Protein AF-A0A920YI10-F1 (afdb_monomer_lite)

Sequence (89 aa):
MHVPQAEQLGQAITSLRPRQIGAIPLVYPILADLGVRQITNDLVPTEADIDMGRIVLLLTLNRLLAPQPLYHVQDWLAETVLPQVLDIA

Radius of gyration: 17.83 Å; chains: 1; bounding box: 30×25×59 Å

Secondary structure (DSSP, 8-state):
-PPPHHHHHHHHHHH----B-TTHHHHHHHHHHTTHHHHHHHHS---SSS-HHHHHHHHHHHHHHS-S-SSSHHHHHHHBSHHHHTT--

Foldseek 3Di:
DDDDPVNVVVVVVVPDQAADAFCCVPVVVVCVVVVQLVVQCVVDPDPDPDGPSVVVSLVVCCCVRPVDPPPPSVVVVVRHCVCVVVVPD

Structure (mmCIF, N/CA/C/O backbone):
data_AF-A0A920YI10-F1
#
_entry.id   AF-A0A920YI10-F1
#
loop_
_atom_site.group_PDB
_atom_site.id
_atom_site.type_symbol
_atom_site.label_atom_id
_atom_site.label_alt_id
_atom_site.label_comp_id
_atom_site.label_asym_id
_atom_site.label_entity_id
_atom_site.label_seq_id
_atom_site.pdbx_PDB_ins_code
_atom_site.Cartn_x
_atom_site.Cartn_y
_atom_site.Cartn_z
_atom_site.occupancy
_atom_site.B_iso_or_equiv
_atom_site.auth_seq_id
_atom_site.auth_comp_id
_atom_site.auth_asym_id
_atom_site.auth_atom_id
_atom_site.pdbx_PDB_model_num
ATOM 1 N N . MET A 1 1 ? 10.298 3.724 -46.259 1.00 56.53 1 MET A N 1
ATOM 2 C CA . MET A 1 1 ? 11.480 3.102 -45.628 1.00 56.53 1 MET A CA 1
ATOM 3 C C . MET A 1 1 ? 10.951 2.162 -44.549 1.00 56.53 1 MET A C 1
ATOM 5 O O . MET A 1 1 ? 10.249 2.641 -43.670 1.00 56.53 1 MET A O 1
ATOM 9 N N . HIS A 1 2 ? 11.109 0.842 -44.692 1.00 73.31 2 HIS A N 1
ATOM 10 C CA . HIS A 1 2 ? 10.656 -0.116 -43.672 1.00 73.31 2 HIS A CA 1
ATOM 11 C C . HIS A 1 2 ? 11.621 -0.039 -42.488 1.00 73.31 2 HIS A C 1
ATOM 13 O O . HIS A 1 2 ? 12.810 -0.291 -42.667 1.00 73.31 2 HIS A O 1
ATOM 19 N N . VAL A 1 3 ? 11.119 0.347 -41.315 1.00 76.44 3 VAL A N 1
ATOM 20 C CA . VAL A 1 3 ? 11.910 0.311 -40.082 1.00 76.44 3 VAL A CA 1
ATOM 21 C C . VAL A 1 3 ? 12.179 -1.166 -39.761 1.00 76.44 3 VAL A C 1
ATOM 23 O O . VAL A 1 3 ? 11.222 -1.944 -39.712 1.00 76.44 3 VAL A O 1
ATOM 26 N N . PRO A 1 4 ? 13.443 -1.586 -39.594 1.00 86.88 4 PRO A N 1
ATOM 27 C CA . PRO A 1 4 ? 13.791 -2.951 -39.225 1.00 86.88 4 PRO A CA 1
ATOM 28 C C . PRO A 1 4 ? 13.063 -3.388 -37.951 1.00 86.88 4 PRO A C 1
ATOM 30 O O . PRO A 1 4 ? 12.947 -2.625 -36.993 1.00 86.88 4 PRO A O 1
ATOM 33 N N . GLN A 1 5 ? 12.631 -4.648 -37.900 1.00 84.69 5 GLN A N 1
ATOM 34 C CA . GLN A 1 5 ? 11.928 -5.219 -36.740 1.00 84.69 5 GLN A CA 1
ATOM 35 C C . GLN A 1 5 ? 12.741 -5.089 -35.440 1.00 84.69 5 GLN A C 1
ATOM 37 O O . GLN A 1 5 ? 12.173 -4.854 -34.378 1.00 84.69 5 GLN A O 1
ATOM 42 N N . ALA A 1 6 ? 14.072 -5.177 -35.525 1.00 85.56 6 ALA A N 1
ATOM 43 C CA . ALA A 1 6 ? 14.968 -4.971 -34.388 1.00 85.56 6 ALA A CA 1
ATOM 44 C C . ALA A 1 6 ? 14.921 -3.531 -33.844 1.00 85.56 6 ALA A C 1
ATOM 46 O O . ALA A 1 6 ? 14.973 -3.325 -32.635 1.00 85.56 6 ALA A O 1
ATOM 47 N N . GLU A 1 7 ? 14.779 -2.538 -34.723 1.00 87.44 7 GLU A N 1
ATOM 48 C CA . GLU A 1 7 ? 14.719 -1.124 -34.349 1.00 87.44 7 GLU A CA 1
ATOM 49 C C . GLU A 1 7 ? 13.346 -0.772 -33.755 1.00 87.44 7 GLU A C 1
ATOM 51 O O . GLU A 1 7 ? 13.271 -0.093 -32.733 1.00 87.44 7 GLU A O 1
ATOM 56 N N . GLN A 1 8 ? 12.263 -1.343 -34.299 1.00 87.19 8 GLN A N 1
ATOM 57 C CA . GLN A 1 8 ? 10.921 -1.254 -33.706 1.00 87.19 8 GLN A CA 1
ATOM 58 C C . GLN A 1 8 ? 10.859 -1.902 -32.315 1.00 87.19 8 GLN A C 1
ATOM 60 O O . GLN A 1 8 ? 10.309 -1.316 -31.383 1.00 87.19 8 GLN A O 1
ATOM 65 N N . LEU A 1 9 ? 11.452 -3.089 -32.151 1.00 86.94 9 LEU A N 1
ATOM 66 C CA . LEU A 1 9 ? 11.519 -3.773 -30.860 1.00 86.94 9 LEU A CA 1
ATOM 67 C C . LEU A 1 9 ? 12.357 -2.981 -29.845 1.00 86.94 9 LEU A C 1
ATOM 69 O O . LEU A 1 9 ? 11.947 -2.836 -28.696 1.00 86.94 9 LEU A O 1
ATOM 73 N N . GLY A 1 10 ? 13.497 -2.427 -30.264 1.00 87.25 10 GLY A N 1
ATOM 74 C CA . GLY A 1 10 ? 14.340 -1.587 -29.411 1.00 87.25 10 GLY A CA 1
ATOM 75 C C . GLY A 1 10 ? 13.613 -0.333 -28.918 1.00 87.25 10 GLY A C 1
ATOM 76 O O . GLY A 1 10 ? 13.660 -0.019 -27.727 1.00 87.25 10 GLY A O 1
ATOM 77 N N . GLN A 1 11 ? 12.872 0.344 -29.800 1.00 87.06 11 GLN A N 1
ATOM 78 C CA . GLN A 1 11 ? 12.034 1.487 -29.425 1.00 87.06 11 GLN A CA 1
ATOM 79 C C . GLN A 1 11 ? 10.917 1.082 -28.455 1.00 87.06 11 GLN A C 1
ATOM 81 O O . GLN A 1 11 ? 10.716 1.755 -27.444 1.00 87.06 11 GLN A O 1
ATOM 86 N N . ALA A 1 12 ? 10.246 -0.046 -28.711 1.00 84.81 12 ALA A N 1
ATOM 87 C CA . ALA A 1 12 ? 9.208 -0.566 -27.827 1.00 84.81 12 ALA A CA 1
ATOM 88 C C . ALA A 1 12 ? 9.757 -0.861 -26.422 1.00 84.81 12 ALA A C 1
ATOM 90 O O . ALA A 1 12 ? 9.174 -0.409 -25.440 1.00 84.81 12 ALA A O 1
ATOM 91 N N . ILE A 1 13 ? 10.912 -1.526 -26.311 1.00 86.12 13 ILE A N 1
ATOM 92 C CA . ILE A 1 13 ? 11.553 -1.824 -25.020 1.00 86.12 13 ILE A CA 1
ATOM 93 C C . ILE A 1 13 ? 11.961 -0.540 -24.291 1.00 86.12 13 ILE A C 1
ATOM 95 O O . ILE A 1 13 ? 11.716 -0.411 -23.096 1.00 86.12 13 ILE A O 1
ATOM 99 N N . THR A 1 14 ? 12.539 0.430 -25.003 1.00 85.69 14 THR A N 1
ATOM 100 C CA . THR A 1 14 ? 12.995 1.698 -24.403 1.00 85.69 14 THR A CA 1
ATOM 101 C C . THR A 1 14 ? 11.824 2.552 -23.902 1.00 85.69 14 THR A C 1
ATOM 103 O O . THR A 1 14 ? 11.978 3.335 -22.969 1.00 85.69 14 THR A O 1
ATOM 106 N N . SER A 1 15 ? 10.638 2.388 -24.496 1.00 84.94 15 SER A N 1
ATOM 107 C CA . SER A 1 15 ? 9.414 3.065 -24.058 1.00 84.94 15 SER A CA 1
ATOM 108 C C . SER A 1 15 ? 8.773 2.448 -22.808 1.00 84.94 15 SER A C 1
ATOM 110 O O . SER A 1 15 ? 7.903 3.073 -22.196 1.00 84.94 15 SER A O 1
ATOM 112 N N . LEU A 1 16 ? 9.193 1.242 -22.403 1.00 84.31 16 LEU A N 1
ATOM 113 C CA . LEU A 1 16 ? 8.670 0.597 -21.203 1.00 84.31 16 LEU A CA 1
ATOM 114 C C . LEU A 1 16 ? 9.093 1.380 -19.958 1.00 84.31 16 LEU A C 1
ATOM 116 O O . LEU A 1 16 ? 10.247 1.769 -19.794 1.00 84.31 16 LEU A O 1
ATOM 120 N N . ARG A 1 17 ? 8.144 1.553 -19.039 1.00 83.75 17 ARG A N 1
ATOM 121 C CA . ARG A 1 17 ? 8.376 2.055 -17.681 1.00 83.75 17 ARG A CA 1
ATOM 122 C C . ARG A 1 17 ? 8.115 0.908 -16.703 1.00 83.75 17 ARG A C 1
ATOM 124 O O . ARG A 1 17 ? 6.971 0.742 -16.276 1.00 83.75 17 ARG A O 1
ATOM 131 N N . PRO A 1 18 ? 9.121 0.067 -16.397 1.00 86.00 18 PRO A N 1
ATOM 132 C CA . PRO A 1 18 ? 8.952 -1.015 -15.438 1.00 86.00 18 PRO A CA 1
ATOM 133 C C . PRO A 1 18 ? 8.516 -0.454 -14.086 1.00 86.00 18 PRO A C 1
ATOM 135 O O . PRO A 1 18 ? 9.069 0.543 -13.626 1.00 86.00 18 PRO A O 1
ATOM 138 N N . ARG A 1 19 ? 7.538 -1.104 -13.450 1.00 90.69 19 ARG A N 1
ATOM 139 C CA . ARG A 1 19 ? 7.126 -0.780 -12.082 1.00 90.69 19 ARG A CA 1
ATOM 140 C C . ARG A 1 19 ? 7.597 -1.850 -11.114 1.00 90.69 19 ARG A C 1
ATOM 142 O O . ARG A 1 19 ? 7.611 -3.039 -11.432 1.00 90.69 19 ARG A O 1
ATOM 149 N N . GLN A 1 20 ? 7.954 -1.424 -9.915 1.00 90.62 20 GLN A N 1
ATOM 150 C CA . GLN A 1 20 ? 8.367 -2.298 -8.835 1.00 90.62 20 GLN A CA 1
ATOM 151 C C . GLN A 1 20 ? 7.148 -3.021 -8.256 1.00 90.62 20 GLN A C 1
ATOM 153 O O . GLN A 1 20 ? 6.214 -2.403 -7.742 1.00 90.62 20 GLN A O 1
ATOM 158 N N . ILE A 1 21 ? 7.174 -4.350 -8.326 1.00 90.50 21 ILE A N 1
ATOM 159 C CA . ILE A 1 21 ? 6.204 -5.209 -7.636 1.00 90.50 21 ILE A CA 1
ATOM 160 C C . ILE A 1 21 ? 6.636 -5.405 -6.176 1.00 90.50 21 ILE A C 1
ATOM 162 O O . ILE A 1 21 ? 5.816 -5.311 -5.265 1.00 90.50 21 ILE A O 1
ATOM 166 N N . GLY A 1 22 ? 7.933 -5.635 -5.939 1.00 87.81 22 GLY A N 1
ATOM 167 C CA . GLY A 1 22 ? 8.487 -5.821 -4.596 1.00 87.81 22 GLY A CA 1
ATOM 168 C C . GLY A 1 22 ? 7.722 -6.870 -3.779 1.00 87.81 22 GLY A C 1
ATOM 169 O O . GLY A 1 22 ? 7.260 -7.876 -4.314 1.00 87.81 22 GLY A O 1
ATOM 170 N N . ALA A 1 23 ? 7.555 -6.612 -2.480 1.00 92.44 23 ALA A N 1
ATOM 171 C CA . ALA A 1 23 ? 6.739 -7.438 -1.587 1.00 92.44 23 ALA A CA 1
ATOM 172 C C . ALA A 1 23 ? 5.272 -6.967 -1.486 1.00 92.44 23 ALA A C 1
ATOM 174 O O . ALA A 1 23 ? 4.542 -7.430 -0.611 1.00 92.44 23 ALA A O 1
ATOM 175 N N . ILE A 1 24 ? 4.812 -6.070 -2.371 1.00 92.44 24 ILE A N 1
ATOM 176 C CA . ILE A 1 24 ? 3.432 -5.552 -2.361 1.00 92.44 24 ILE A CA 1
ATOM 177 C C . ILE A 1 24 ? 2.395 -6.683 -2.410 1.00 92.44 24 ILE A C 1
ATOM 179 O O . ILE A 1 24 ? 1.507 -6.669 -1.559 1.00 92.44 24 ILE A O 1
ATOM 183 N N . PRO A 1 25 ? 2.500 -7.693 -3.304 1.00 91.56 25 PRO A N 1
ATOM 184 C CA . PRO A 1 25 ? 1.504 -8.766 -3.375 1.00 91.56 25 PRO A CA 1
ATOM 185 C C . PRO A 1 25 ? 1.430 -9.631 -2.114 1.00 91.56 25 PRO A C 1
ATOM 187 O O . PRO A 1 25 ? 0.439 -10.319 -1.916 1.00 91.56 25 PRO A O 1
ATOM 190 N N . LEU A 1 26 ? 2.471 -9.613 -1.277 1.00 93.25 26 LEU A N 1
ATOM 191 C CA . LEU A 1 26 ? 2.494 -10.325 -0.003 1.00 93.25 26 LEU A CA 1
ATOM 192 C C . LEU A 1 26 ? 1.935 -9.456 1.129 1.00 93.25 26 LEU A C 1
ATOM 194 O O . LEU A 1 26 ? 1.127 -9.919 1.924 1.00 93.25 26 LEU A O 1
ATOM 198 N N . VAL A 1 27 ? 2.370 -8.198 1.211 1.00 94.62 27 VAL A N 1
ATOM 199 C CA . VAL A 1 27 ? 2.055 -7.313 2.341 1.00 94.62 27 VAL A CA 1
ATOM 200 C C . VAL A 1 27 ? 0.660 -6.704 2.219 1.00 94.62 27 VAL A C 1
ATOM 202 O O . VAL A 1 27 ? -0.046 -6.605 3.219 1.00 94.62 27 VAL A O 1
ATOM 205 N N . TYR A 1 28 ? 0.233 -6.307 1.017 1.00 93.94 28 TYR A N 1
ATOM 206 C CA . TYR A 1 28 ? -1.066 -5.657 0.827 1.00 93.94 28 TYR A CA 1
ATOM 207 C C . TYR A 1 28 ? -2.253 -6.533 1.269 1.00 93.94 28 TYR A C 1
ATOM 209 O O . TYR A 1 28 ? -3.065 -6.021 2.041 1.00 93.94 28 TYR A O 1
ATOM 217 N N . PRO A 1 29 ? -2.351 -7.829 0.894 1.00 94.62 29 PRO A N 1
ATOM 218 C CA . PRO A 1 29 ? -3.436 -8.689 1.371 1.00 94.62 29 PRO A CA 1
ATOM 219 C C . PRO A 1 29 ? -3.469 -8.815 2.893 1.00 94.62 29 PRO A C 1
ATOM 221 O O . PRO A 1 29 ? -4.538 -8.744 3.479 1.00 94.62 29 PRO A O 1
ATOM 224 N N . ILE A 1 30 ? -2.306 -8.893 3.549 1.00 97.12 30 ILE A N 1
ATOM 225 C CA . ILE A 1 30 ? -2.230 -8.948 5.016 1.00 97.12 30 ILE A CA 1
ATOM 226 C C . ILE A 1 30 ? -2.827 -7.675 5.632 1.00 97.12 30 ILE A C 1
ATOM 228 O O . ILE A 1 30 ? -3.623 -7.755 6.561 1.00 97.12 30 ILE A O 1
ATOM 232 N N . LEU A 1 31 ? -2.477 -6.491 5.118 1.00 96.62 31 LEU A N 1
ATOM 233 C CA . LEU A 1 31 ? -3.031 -5.225 5.619 1.00 96.62 31 LEU A CA 1
ATOM 234 C C . LEU A 1 31 ? -4.530 -5.076 5.307 1.00 96.62 31 LEU A C 1
ATOM 236 O O . LEU A 1 31 ? -5.257 -4.458 6.088 1.00 96.62 31 LEU A O 1
ATOM 240 N N . ALA A 1 32 ? -4.986 -5.629 4.181 1.00 94.81 32 ALA A N 1
ATOM 241 C CA . ALA A 1 32 ? -6.397 -5.672 3.818 1.00 94.81 32 ALA A CA 1
ATOM 242 C C . ALA A 1 32 ? -7.190 -6.587 4.766 1.00 94.81 32 ALA A C 1
ATOM 244 O O . ALA A 1 32 ? -8.208 -6.151 5.300 1.00 94.81 32 ALA A O 1
ATOM 245 N N . ASP A 1 33 ? -6.683 -7.790 5.051 1.00 97.62 33 ASP A N 1
ATOM 246 C CA . ASP A 1 33 ? -7.283 -8.759 5.977 1.00 97.62 33 ASP A CA 1
ATOM 247 C C . ASP A 1 33 ? -7.288 -8.248 7.424 1.00 97.62 33 ASP A C 1
ATOM 249 O O . ASP A 1 33 ? -8.247 -8.458 8.164 1.00 97.62 33 ASP A O 1
ATOM 253 N N . LEU A 1 34 ? -6.247 -7.509 7.824 1.00 98.00 34 LEU A N 1
ATOM 254 C CA . LEU A 1 34 ? -6.205 -6.796 9.105 1.00 98.00 34 LEU A CA 1
ATOM 255 C C . LEU A 1 34 ? -7.191 -5.617 9.172 1.00 98.00 34 LEU A C 1
ATOM 257 O O . LEU A 1 34 ? -7.336 -5.005 10.228 1.00 98.00 34 LEU A O 1
ATOM 261 N N . GLY A 1 35 ? -7.849 -5.265 8.066 1.00 97.38 35 GLY A N 1
ATOM 262 C CA . GLY A 1 35 ? -8.865 -4.219 8.028 1.00 97.38 35 GLY A CA 1
ATOM 263 C C . GLY A 1 35 ? -8.314 -2.806 8.212 1.00 97.38 35 GLY A C 1
ATOM 264 O O . GLY A 1 35 ? -9.069 -1.918 8.600 1.00 97.38 35 GLY A O 1
ATOM 265 N N . VAL A 1 36 ? -7.026 -2.561 7.924 1.00 97.06 36 VAL A N 1
ATOM 266 C CA . VAL A 1 36 ? -6.344 -1.282 8.221 1.00 97.06 36 VAL A CA 1
ATOM 267 C C . VAL A 1 36 ? -7.112 -0.077 7.676 1.00 97.06 36 VAL A C 1
ATOM 269 O O . VAL A 1 36 ? -7.308 0.907 8.391 1.00 97.06 36 VAL A O 1
ATOM 272 N N . ARG A 1 37 ? -7.591 -0.157 6.429 1.00 95.19 37 ARG A N 1
ATOM 273 C CA . ARG A 1 37 ? -8.374 0.918 5.806 1.00 95.19 37 ARG A CA 1
ATOM 274 C C . ARG A 1 37 ? -9.699 1.149 6.532 1.00 95.19 37 ARG A C 1
ATOM 276 O O . ARG A 1 37 ? -10.003 2.289 6.865 1.00 95.19 37 ARG A O 1
ATOM 283 N N . GLN A 1 38 ? -10.460 0.084 6.788 1.00 97.06 38 GLN A N 1
ATOM 284 C CA . GLN A 1 38 ? -11.779 0.185 7.414 1.00 97.06 38 GLN A CA 1
ATOM 285 C C . GLN A 1 38 ? -11.674 0.731 8.839 1.00 97.06 38 GLN A C 1
ATOM 287 O O . GLN A 1 38 ? -12.304 1.733 9.150 1.00 97.06 38 GLN A O 1
ATOM 292 N N . ILE A 1 39 ? -10.799 0.143 9.659 1.00 98.06 39 ILE A N 1
ATOM 293 C CA . ILE A 1 39 ? -10.575 0.569 11.046 1.00 98.06 39 ILE A CA 1
ATOM 294 C C . ILE A 1 39 ? -10.162 2.044 11.096 1.00 98.06 39 ILE A C 1
ATOM 296 O O . ILE A 1 39 ? -10.654 2.800 11.928 1.00 98.06 39 ILE A O 1
ATOM 300 N N . THR A 1 40 ? -9.282 2.479 10.191 1.00 97.50 40 THR A N 1
ATOM 301 C CA . THR A 1 40 ? -8.876 3.890 10.126 1.00 97.50 40 THR A CA 1
ATOM 302 C C . THR A 1 40 ? -10.049 4.799 9.764 1.00 97.50 40 THR A C 1
ATOM 304 O O . THR A 1 40 ? -10.201 5.850 10.378 1.00 97.50 40 THR A O 1
ATOM 307 N N . ASN A 1 41 ? -10.881 4.406 8.796 1.00 96.50 41 ASN A N 1
ATOM 308 C CA . ASN A 1 41 ? -12.042 5.195 8.380 1.00 96.50 41 ASN A CA 1
ATOM 309 C C . ASN A 1 41 ? -13.100 5.300 9.481 1.00 96.50 41 ASN A C 1
ATOM 311 O O . ASN A 1 41 ? -13.713 6.354 9.627 1.00 96.50 41 ASN A O 1
ATOM 315 N N . ASP A 1 42 ? -13.270 4.246 10.279 1.00 97.44 42 ASP A N 1
ATOM 316 C CA . ASP A 1 42 ? -14.182 4.249 11.424 1.00 97.44 42 ASP A CA 1
ATOM 317 C C . ASP A 1 42 ? -13.677 5.172 12.548 1.00 97.44 42 ASP A C 1
ATOM 319 O O . ASP A 1 42 ? -14.469 5.833 13.219 1.00 97.44 42 ASP A O 1
ATOM 323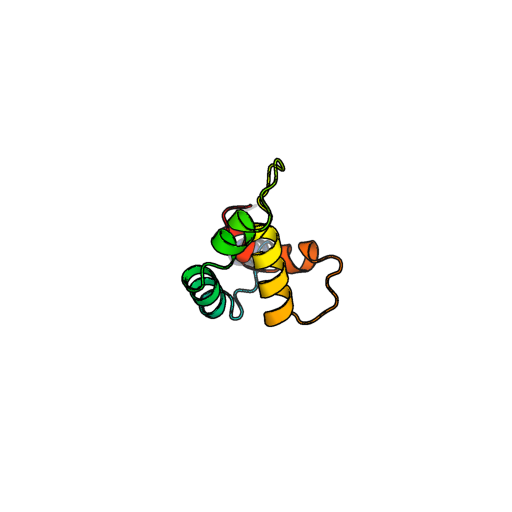 N N . LEU A 1 43 ? -12.355 5.242 12.749 1.00 97.31 43 LEU A N 1
ATOM 324 C CA . LEU A 1 43 ? -11.725 6.092 13.766 1.00 97.31 43 LEU A CA 1
ATOM 325 C C . LEU A 1 43 ? -11.628 7.564 13.348 1.00 97.31 43 LEU A C 1
ATOM 327 O O . LEU A 1 43 ? -11.737 8.452 14.193 1.00 97.31 43 LEU A O 1
ATOM 331 N N . VAL A 1 44 ? -11.370 7.821 12.066 1.00 94.88 44 VAL A N 1
ATOM 332 C CA . VAL A 1 44 ? -11.146 9.160 11.510 1.00 94.88 44 VAL A CA 1
ATOM 333 C C . VAL A 1 44 ? -11.981 9.322 10.236 1.00 94.88 44 VAL A C 1
ATOM 335 O O . VAL A 1 44 ? -11.444 9.250 9.125 1.00 94.88 44 VAL A O 1
ATOM 338 N N . PRO A 1 45 ? -13.301 9.539 10.375 1.00 90.94 45 PRO A N 1
ATOM 339 C CA . PRO A 1 45 ? -14.146 9.865 9.237 1.00 90.94 45 PRO A CA 1
ATOM 340 C C . PRO A 1 45 ? -13.717 11.208 8.635 1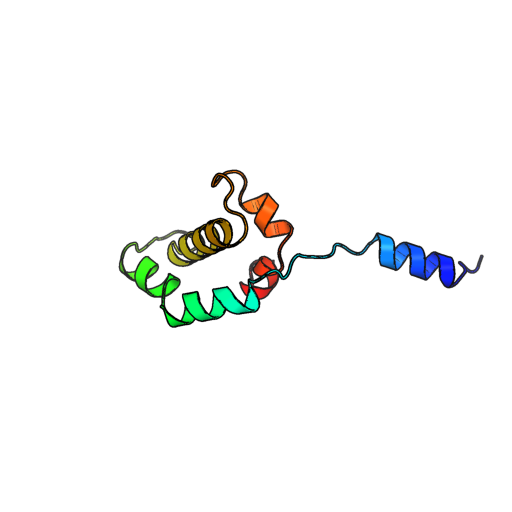.00 90.94 45 PRO A C 1
ATOM 342 O O . PRO A 1 45 ? -13.341 12.141 9.346 1.00 90.94 45 PRO A O 1
ATOM 345 N N . THR A 1 46 ? -13.767 11.305 7.310 1.00 92.50 46 THR A N 1
ATOM 346 C CA . THR A 1 46 ? -13.367 12.497 6.554 1.00 92.50 46 THR A CA 1
ATOM 347 C C . THR A 1 46 ? -14.367 12.771 5.436 1.00 92.50 46 THR A C 1
ATOM 349 O O . THR A 1 46 ? -14.929 11.838 4.869 1.00 92.50 46 THR A O 1
ATOM 352 N N . GLU A 1 47 ? -14.573 14.049 5.117 1.00 92.31 47 GLU A N 1
ATOM 353 C CA . GLU A 1 47 ? -15.366 14.505 3.963 1.00 92.31 47 GLU A CA 1
ATOM 354 C C . GLU A 1 47 ? -14.507 14.697 2.698 1.00 92.31 47 GLU A C 1
ATOM 356 O O . GLU A 1 47 ? -14.995 15.173 1.678 1.00 92.31 47 GLU A O 1
ATOM 361 N N . ALA A 1 48 ? -13.214 14.365 2.757 1.00 91.69 48 ALA A N 1
ATOM 362 C CA . ALA A 1 48 ? -12.325 14.440 1.603 1.00 91.69 48 ALA A CA 1
ATOM 363 C C . ALA A 1 48 ? -12.665 13.376 0.545 1.00 91.69 48 ALA A C 1
ATOM 365 O O . ALA A 1 48 ? -13.099 12.274 0.877 1.00 91.69 48 ALA A O 1
ATOM 366 N N . ASP A 1 49 ? -12.343 13.666 -0.720 1.00 89.75 49 ASP A N 1
ATOM 367 C CA . ASP A 1 49 ? -12.522 12.734 -1.847 1.00 89.75 49 ASP A CA 1
ATOM 368 C C . ASP A 1 49 ? -11.755 11.410 -1.668 1.00 89.75 49 ASP A C 1
ATOM 370 O O . ASP A 1 49 ? -12.099 10.383 -2.255 1.00 89.75 49 ASP A O 1
ATOM 374 N N . ILE A 1 50 ? -10.693 11.433 -0.856 1.00 88.00 50 ILE A N 1
ATOM 375 C CA . ILE A 1 50 ? -9.879 10.270 -0.510 1.00 88.00 50 ILE A CA 1
ATOM 376 C C . ILE A 1 50 ? -10.020 9.999 0.988 1.00 88.00 50 ILE A C 1
ATOM 378 O O . ILE A 1 50 ? -9.726 10.859 1.820 1.00 88.00 50 ILE A O 1
ATOM 382 N N . ASP A 1 51 ? -10.415 8.773 1.330 1.00 91.56 51 ASP A N 1
ATOM 383 C CA . ASP A 1 51 ? -10.557 8.344 2.717 1.00 91.56 51 ASP A CA 1
ATOM 384 C C . ASP A 1 51 ? -9.205 8.217 3.437 1.00 91.56 51 ASP A C 1
ATOM 386 O O . ASP A 1 51 ? -8.187 7.824 2.854 1.00 91.56 51 ASP A O 1
ATOM 390 N N . MET A 1 52 ? -9.200 8.520 4.739 1.00 95.12 52 MET A N 1
ATOM 391 C CA . MET A 1 52 ? -7.988 8.508 5.564 1.00 95.12 52 MET A CA 1
ATOM 392 C C . MET A 1 52 ? -7.339 7.119 5.616 1.00 95.12 52 MET A C 1
ATOM 394 O O . MET A 1 52 ? -6.115 6.996 5.600 1.00 95.12 52 MET A O 1
ATOM 398 N N . GLY A 1 53 ? -8.142 6.055 5.609 1.00 95.50 53 GLY A N 1
ATOM 399 C CA . GLY A 1 53 ? -7.672 4.677 5.591 1.00 95.50 53 GLY A CA 1
ATOM 400 C C . GLY A 1 53 ? -6.829 4.343 4.368 1.00 95.50 53 GLY A C 1
ATOM 401 O O . GLY A 1 53 ? -5.844 3.614 4.491 1.00 95.50 53 GLY A O 1
ATOM 402 N N . ARG A 1 54 ? -7.145 4.912 3.200 1.00 92.56 54 ARG A N 1
ATOM 403 C CA . ARG A 1 54 ? -6.327 4.759 1.990 1.00 92.56 54 ARG A CA 1
ATOM 404 C C . ARG A 1 54 ? -4.964 5.436 2.134 1.00 92.56 54 ARG A C 1
ATOM 406 O O . ARG A 1 54 ? -3.958 4.855 1.731 1.00 92.56 54 ARG A O 1
ATOM 413 N N . ILE A 1 55 ? -4.916 6.616 2.756 1.00 93.19 55 ILE A N 1
ATOM 414 C CA . ILE A 1 55 ? -3.663 7.329 3.047 1.00 93.19 55 ILE A CA 1
ATOM 415 C C . ILE A 1 55 ? -2.816 6.549 4.060 1.00 93.19 55 ILE A C 1
ATOM 417 O O . ILE A 1 55 ? -1.637 6.304 3.814 1.00 93.19 55 ILE A O 1
ATOM 421 N N . VAL A 1 56 ? -3.408 6.089 5.165 1.00 95.62 56 VAL A N 1
ATOM 422 C CA . VAL A 1 56 ? -2.702 5.297 6.188 1.00 95.62 56 VAL A CA 1
ATOM 423 C C . VAL A 1 56 ? -2.162 3.990 5.614 1.00 95.62 56 VAL A C 1
ATOM 425 O O . VAL A 1 56 ? -1.016 3.625 5.886 1.00 95.62 56 VAL A O 1
ATOM 428 N N . LEU A 1 57 ? -2.946 3.308 4.778 1.00 94.88 57 LEU A N 1
ATOM 429 C CA . LEU A 1 57 ? -2.505 2.111 4.071 1.00 94.88 57 LEU A CA 1
ATOM 430 C C . LEU A 1 57 ? -1.293 2.407 3.172 1.00 94.88 57 LEU A C 1
ATOM 432 O O . LEU A 1 57 ? -0.296 1.688 3.241 1.00 94.88 57 LEU A O 1
ATOM 436 N N . LEU A 1 58 ? -1.352 3.474 2.367 1.00 93.44 58 LEU A N 1
ATOM 437 C CA . LEU A 1 58 ? -0.253 3.889 1.491 1.00 93.44 58 LEU A CA 1
ATOM 438 C C . LEU A 1 58 ? 1.023 4.197 2.286 1.00 93.44 58 LEU A C 1
ATOM 440 O O . LEU A 1 58 ? 2.096 3.709 1.934 1.00 93.44 58 LEU A O 1
ATOM 444 N N . LEU A 1 59 ? 0.915 4.976 3.364 1.00 94.62 59 LEU A N 1
ATOM 445 C CA . LEU A 1 59 ? 2.057 5.346 4.205 1.00 94.62 59 LEU A CA 1
ATOM 446 C C . LEU A 1 59 ? 2.641 4.135 4.941 1.00 94.62 59 LEU A C 1
ATOM 448 O O . LEU A 1 59 ? 3.857 4.035 5.092 1.00 94.62 59 LEU A O 1
ATOM 452 N N . THR A 1 60 ? 1.797 3.186 5.348 1.00 95.00 60 THR A N 1
ATOM 453 C CA . THR A 1 60 ? 2.232 1.924 5.960 1.00 95.00 60 THR A CA 1
ATOM 454 C C . THR A 1 60 ? 3.007 1.074 4.957 1.00 95.00 60 THR A C 1
ATOM 456 O O . THR A 1 60 ? 4.101 0.605 5.265 1.00 95.00 60 THR A O 1
ATOM 459 N N . LEU A 1 61 ? 2.491 0.921 3.734 1.00 93.94 61 LEU A N 1
ATOM 460 C CA . LEU A 1 61 ? 3.185 0.213 2.656 1.00 93.94 61 LEU A CA 1
ATOM 461 C C . LEU A 1 61 ? 4.510 0.888 2.303 1.00 93.94 61 LEU A C 1
ATOM 463 O O . LEU A 1 61 ? 5.523 0.200 2.196 1.00 93.94 61 LEU A O 1
ATOM 467 N N . ASN A 1 62 ? 4.526 2.219 2.186 1.00 94.06 62 ASN A N 1
ATOM 468 C CA . ASN A 1 62 ? 5.759 2.972 1.983 1.00 94.06 62 ASN A CA 1
ATOM 469 C C . ASN A 1 62 ? 6.757 2.667 3.102 1.00 94.06 62 ASN A C 1
ATOM 471 O O . ASN A 1 62 ? 7.865 2.232 2.822 1.00 94.06 62 ASN A O 1
ATOM 475 N N . ARG A 1 63 ? 6.349 2.763 4.371 1.00 94.50 63 ARG A N 1
ATOM 476 C CA . ARG A 1 63 ? 7.244 2.528 5.509 1.00 94.50 63 ARG A CA 1
ATOM 477 C C . ARG A 1 63 ? 7.793 1.100 5.567 1.00 94.50 63 ARG A C 1
ATOM 479 O O . ARG A 1 63 ? 8.947 0.928 5.951 1.00 94.50 63 ARG A O 1
ATOM 486 N N . LEU A 1 64 ? 6.992 0.098 5.203 1.00 94.31 64 LEU A N 1
ATOM 487 C CA . LEU A 1 64 ? 7.394 -1.313 5.207 1.00 94.31 64 LEU A CA 1
ATOM 488 C C . LEU A 1 64 ? 8.303 -1.680 4.026 1.00 94.31 64 LEU A C 1
ATOM 490 O O . LEU A 1 64 ? 9.185 -2.520 4.179 1.00 94.31 64 LEU A O 1
ATOM 494 N N . LEU A 1 65 ? 8.085 -1.078 2.855 1.00 92.81 65 LEU A N 1
ATOM 495 C CA . LEU A 1 65 ? 8.743 -1.473 1.603 1.00 92.81 65 LEU A CA 1
ATOM 496 C C . LEU A 1 65 ? 9.874 -0.529 1.180 1.00 92.81 65 LEU A C 1
ATOM 498 O O . LEU A 1 65 ? 10.787 -0.934 0.466 1.00 92.81 65 LEU A O 1
ATOM 502 N N . ALA A 1 66 ? 9.818 0.720 1.626 1.00 92.50 66 ALA A N 1
ATOM 503 C CA . ALA A 1 66 ? 10.783 1.777 1.369 1.00 92.50 66 ALA A CA 1
ATOM 504 C C . ALA A 1 66 ? 10.899 2.655 2.629 1.00 92.50 66 ALA A C 1
ATOM 506 O O . ALA A 1 66 ? 10.316 3.736 2.677 1.00 92.50 66 ALA A O 1
ATOM 507 N N . PRO A 1 67 ? 11.642 2.213 3.667 1.00 86.69 67 PRO A N 1
ATOM 508 C CA . PRO A 1 67 ? 11.697 2.846 4.990 1.00 86.69 67 PRO A CA 1
ATOM 509 C C . PRO A 1 67 ? 12.485 4.174 5.012 1.00 86.69 67 PRO A C 1
ATOM 511 O O . PRO A 1 67 ? 13.258 4.441 5.934 1.00 86.69 67 PRO A O 1
ATOM 514 N N . GLN A 1 68 ? 12.275 5.018 4.011 1.00 83.69 68 GLN A N 1
ATOM 515 C CA . GLN A 1 68 ? 12.756 6.384 3.906 1.00 83.69 68 GLN A CA 1
ATOM 516 C C . GLN A 1 68 ? 11.822 7.335 4.685 1.00 83.69 68 GLN A C 1
ATOM 518 O O . GLN A 1 68 ? 10.776 6.904 5.188 1.00 83.69 68 GLN A O 1
ATOM 523 N N . PRO A 1 69 ? 12.192 8.616 4.862 1.00 89.31 69 PRO A N 1
ATOM 524 C CA . PRO A 1 69 ? 11.278 9.614 5.408 1.00 89.31 69 PRO A CA 1
ATOM 525 C C . PRO A 1 69 ? 9.965 9.660 4.616 1.00 89.31 69 PRO A C 1
ATOM 527 O O . PRO A 1 69 ? 9.977 9.492 3.400 1.00 89.31 69 PRO A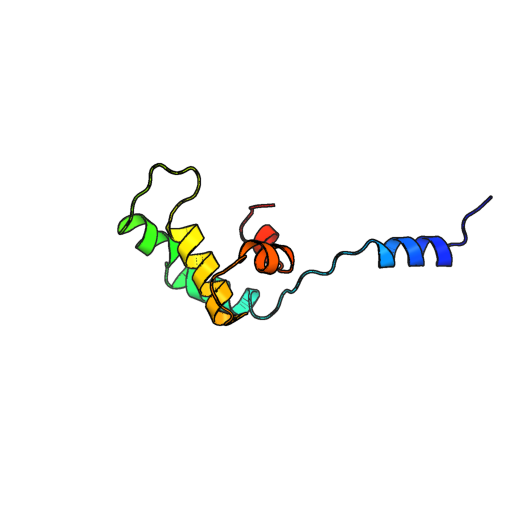 O 1
ATOM 530 N N . LEU A 1 70 ? 8.843 9.933 5.292 1.00 91.69 70 LEU A N 1
ATOM 531 C CA . LEU A 1 70 ? 7.529 10.112 4.657 1.00 91.69 70 LEU A CA 1
ATOM 532 C C . LEU A 1 70 ? 7.457 11.468 3.933 1.00 91.69 70 LEU A C 1
ATOM 534 O O . LEU A 1 70 ? 6.699 12.361 4.302 1.00 91.69 70 LEU A O 1
ATOM 538 N N . TYR A 1 71 ? 8.306 11.633 2.926 1.00 92.25 71 TYR A N 1
ATOM 539 C CA . TYR A 1 71 ? 8.473 12.830 2.119 1.00 92.25 71 TYR A CA 1
ATOM 540 C C . TYR A 1 71 ? 8.496 12.416 0.652 1.00 92.25 71 TYR A C 1
ATOM 542 O O . TYR A 1 71 ? 9.132 11.423 0.312 1.00 92.25 71 TYR A O 1
ATOM 550 N N . HIS A 1 72 ? 7.765 13.141 -0.201 1.00 90.81 72 HIS A N 1
ATOM 551 C CA . HIS A 1 72 ? 7.586 12.789 -1.618 1.00 90.81 72 HIS A CA 1
ATOM 552 C C . HIS A 1 72 ? 7.187 11.323 -1.849 1.00 90.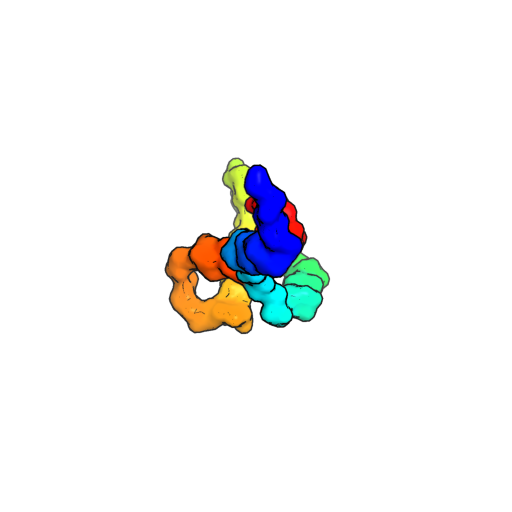81 72 HIS A C 1
ATOM 554 O O . HIS A 1 72 ? 7.633 10.668 -2.785 1.00 90.81 72 HIS A O 1
ATOM 560 N N . VAL A 1 73 ? 6.283 10.800 -1.012 1.00 92.75 73 VAL A N 1
ATOM 561 C CA . VAL A 1 73 ? 5.777 9.415 -1.113 1.00 92.75 73 VAL A CA 1
ATOM 562 C C . VAL A 1 73 ? 5.130 9.137 -2.478 1.00 92.75 73 VAL A C 1
ATOM 564 O O . VAL A 1 73 ? 5.118 7.998 -2.936 1.00 92.75 73 VAL A O 1
ATOM 567 N N . GLN A 1 74 ? 4.632 10.176 -3.151 1.00 92.00 74 GLN A N 1
ATOM 568 C CA . GLN A 1 74 ? 4.100 10.103 -4.512 1.00 92.00 74 GLN A CA 1
ATOM 569 C C . GLN A 1 74 ? 5.140 9.637 -5.548 1.00 92.00 74 GLN A C 1
ATOM 571 O O . GLN A 1 74 ? 4.780 8.912 -6.473 1.00 92.00 74 GLN A O 1
ATOM 576 N N . ASP A 1 75 ? 6.415 10.001 -5.375 1.00 93.00 75 ASP A N 1
ATOM 577 C CA . ASP A 1 75 ? 7.485 9.641 -6.309 1.00 93.00 75 ASP A CA 1
ATOM 578 C C . ASP A 1 75 ? 7.770 8.144 -6.189 1.00 93.00 75 ASP A C 1
ATOM 580 O O . ASP A 1 75 ? 7.765 7.417 -7.181 1.00 93.00 75 ASP A O 1
ATOM 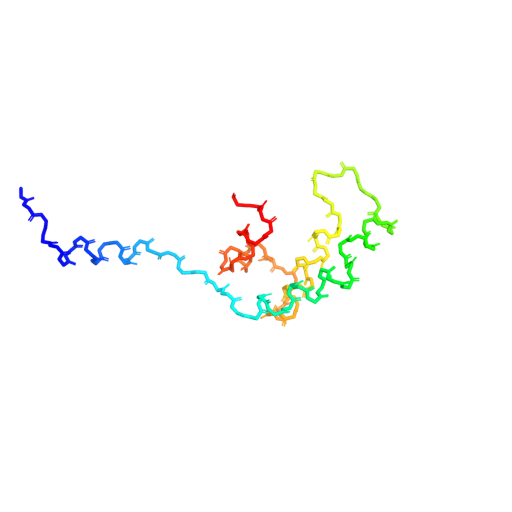584 N N . TRP A 1 76 ? 7.874 7.655 -4.948 1.00 92.81 76 TRP A N 1
ATOM 585 C CA . TRP A 1 76 ? 7.935 6.223 -4.673 1.00 92.81 76 TRP A CA 1
ATOM 586 C C . TRP A 1 76 ? 6.704 5.491 -5.223 1.00 92.81 76 TRP A C 1
ATOM 588 O O . TRP A 1 76 ? 6.840 4.482 -5.909 1.00 92.81 76 TRP A O 1
ATOM 598 N N . LEU A 1 77 ? 5.498 6.007 -4.969 1.00 92.44 77 LEU A N 1
ATOM 599 C CA . LEU A 1 77 ? 4.252 5.397 -5.431 1.00 92.44 77 LEU A CA 1
ATOM 600 C C . LEU A 1 77 ? 4.242 5.223 -6.959 1.00 92.44 77 LEU A C 1
ATOM 602 O O . LEU A 1 77 ? 3.869 4.150 -7.437 1.00 92.44 77 LEU A O 1
ATOM 606 N N . ALA A 1 78 ? 4.694 6.232 -7.711 1.00 92.19 78 ALA A N 1
ATOM 607 C CA . ALA A 1 78 ? 4.757 6.205 -9.172 1.00 92.19 78 ALA A CA 1
ATOM 608 C C . ALA A 1 78 ? 5.679 5.100 -9.721 1.00 92.19 78 ALA A C 1
ATOM 610 O O . ALA A 1 78 ? 5.406 4.547 -10.794 1.00 92.19 78 ALA A O 1
ATOM 611 N N . GLU A 1 79 ? 6.728 4.748 -8.975 1.00 92.44 79 GLU A N 1
ATOM 612 C CA . GLU A 1 79 ? 7.665 3.672 -9.309 1.00 92.44 79 GLU A CA 1
ATOM 613 C C . GLU A 1 79 ? 7.130 2.272 -8.978 1.00 92.44 79 GLU A C 1
ATOM 615 O O . GLU A 1 79 ? 7.674 1.286 -9.475 1.00 92.44 79 GLU A O 1
ATOM 620 N N . THR A 1 80 ? 6.064 2.147 -8.181 1.00 93.06 80 THR A N 1
ATOM 621 C CA . THR A 1 80 ? 5.488 0.849 -7.782 1.00 93.06 80 THR A CA 1
ATOM 622 C C . THR A 1 80 ? 4.262 0.443 -8.595 1.00 93.06 80 THR A C 1
ATOM 624 O O . THR A 1 80 ? 3.658 1.250 -9.293 1.00 93.06 80 THR A O 1
ATOM 627 N N . VAL A 1 81 ? 3.846 -0.821 -8.467 1.00 92.12 81 VAL A N 1
ATOM 628 C CA . VAL A 1 81 ? 2.581 -1.337 -9.023 1.00 92.12 81 VAL A CA 1
ATOM 629 C C . VAL A 1 81 ? 1.333 -0.916 -8.223 1.00 92.12 81 VAL A C 1
ATOM 631 O O . VAL A 1 81 ? 0.205 -1.197 -8.628 1.00 92.12 81 VAL A O 1
ATOM 634 N N . LEU A 1 82 ? 1.497 -0.244 -7.075 1.00 90.06 82 LEU A N 1
ATOM 635 C CA . LEU A 1 82 ? 0.371 0.135 -6.214 1.00 90.06 82 LEU A CA 1
ATOM 636 C C . LEU A 1 82 ? -0.708 0.966 -6.910 1.00 90.06 82 LEU A C 1
ATOM 638 O O . LEU A 1 82 ? -1.870 0.723 -6.600 1.00 90.06 82 LEU A O 1
ATOM 642 N N . PRO A 1 83 ? -0.408 1.884 -7.850 1.00 89.38 83 PRO A N 1
ATOM 643 C CA . PRO A 1 83 ? -1.463 2.631 -8.516 1.00 89.38 83 PRO A CA 1
ATOM 644 C C . PRO A 1 83 ? -2.459 1.739 -9.264 1.00 89.38 83 PRO A C 1
ATOM 646 O O . PRO A 1 83 ? -3.654 2.010 -9.245 1.00 89.38 83 PRO A O 1
ATOM 649 N N . GLN A 1 84 ? -1.978 0.643 -9.862 1.00 87.12 84 GLN A N 1
ATOM 650 C CA . GLN A 1 84 ? -2.832 -0.349 -10.521 1.00 87.12 84 GLN A CA 1
ATOM 651 C C . GLN A 1 84 ? -3.576 -1.220 -9.505 1.00 87.12 84 GLN A C 1
ATOM 653 O O . GLN A 1 84 ? -4.743 -1.528 -9.702 1.00 87.12 84 GLN A O 1
ATOM 658 N N . VAL A 1 85 ? -2.907 -1.621 -8.4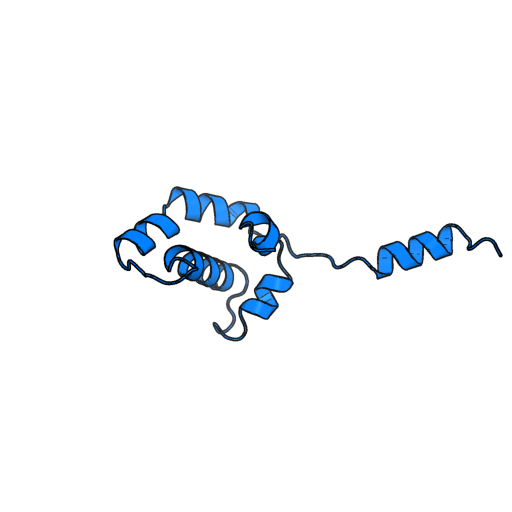17 1.00 83.00 85 VAL A N 1
ATOM 659 C CA . VAL A 1 85 ? -3.508 -2.472 -7.372 1.00 83.00 85 VAL A CA 1
ATOM 660 C C . VAL A 1 85 ? -4.605 -1.734 -6.603 1.00 83.00 85 VAL A C 1
ATOM 662 O O . VAL A 1 85 ? -5.602 -2.334 -6.217 1.00 83.00 85 VAL A O 1
ATOM 665 N N . LEU A 1 86 ? -4.415 -0.437 -6.364 1.00 78.94 86 LEU A N 1
ATOM 666 C CA . LEU A 1 86 ? -5.325 0.400 -5.588 1.00 78.94 86 LEU A CA 1
ATOM 667 C C . LEU A 1 86 ? -6.380 1.107 -6.445 1.00 78.94 86 LEU A C 1
ATOM 669 O O . LEU A 1 86 ? -7.203 1.815 -5.862 1.00 78.94 86 LEU A O 1
ATOM 673 N N . ASP A 1 87 ? -6.351 0.922 -7.768 1.00 79.00 87 ASP A N 1
ATOM 674 C CA . ASP A 1 87 ? -7.246 1.561 -8.742 1.00 79.00 87 ASP A CA 1
ATOM 675 C C . ASP A 1 87 ? -7.249 3.098 -8.617 1.00 79.00 87 ASP A C 1
ATOM 677 O O . ASP A 1 87 ? -8.266 3.736 -8.350 1.00 79.00 87 ASP A O 1
ATOM 681 N N . ILE A 1 88 ? -6.052 3.691 -8.690 1.00 73.06 88 ILE A N 1
ATOM 682 C CA . ILE A 1 88 ? -5.808 5.140 -8.538 1.00 73.06 88 ILE A CA 1
ATOM 683 C C . ILE A 1 88 ? -5.016 5.736 -9.721 1.00 73.06 88 ILE A C 1
ATOM 685 O O . ILE A 1 88 ? -4.438 6.813 -9.578 1.00 73.06 88 ILE A O 1
ATOM 689 N N . ALA A 1 89 ? -4.934 5.024 -10.853 1.00 58.44 89 ALA A N 1
ATOM 690 C CA . ALA A 1 89 ? -4.156 5.396 -12.043 1.00 58.44 89 ALA A CA 1
ATOM 691 C C . ALA A 1 89 ? -5.036 5.726 -13.251 1.00 58.44 89 ALA A C 1
ATOM 693 O O . ALA A 1 89 ? -6.046 5.018 -13.446 1.00 58.44 89 ALA A O 1
#

pLDDT: mean 90.06, std 7.23, range [56.53, 98.06]